Protein AF-A0A2G6R4W9-F1 (afdb_monomer_lite)

Radius of gyration: 12.92 Å; chains: 1; bounding box: 30×24×38 Å

pLDDT: mean 81.12, std 10.58, range [54.19, 94.44]

Secondary structure (DSSP, 8-state):
-----TTSHHHHHHHHS-GGGHHHHHHHHHHHTT--GGG---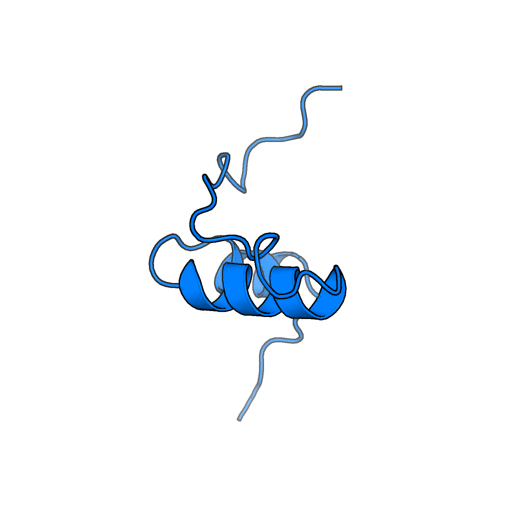------TTSPPP-

Structure (mmCIF, N/CA/C/O backbone):
data_AF-A0A2G6R4W9-F1
#
_entry.id   AF-A0A2G6R4W9-F1
#
loop_
_atom_site.group_PDB
_atom_site.id
_atom_site.type_symbol
_atom_site.label_atom_id
_atom_site.label_alt_id
_atom_site.label_comp_id
_atom_site.label_asym_id
_atom_site.label_entity_id
_atom_site.label_seq_id
_atom_site.pdbx_PDB_ins_code
_atom_site.Cartn_x
_atom_site.Cartn_y
_atom_site.Cartn_z
_atom_site.occupancy
_atom_site.B_iso_or_equiv
_atom_site.auth_seq_id
_atom_site.auth_comp_id
_atom_site.auth_asym_id
_atom_site.auth_atom_id
_atom_site.pdbx_PDB_model_num
ATOM 1 N N . MET A 1 1 ? -0.281 0.181 -25.511 1.00 54.19 1 MET A N 1
ATOM 2 C CA . MET A 1 1 ? 0.411 0.419 -24.222 1.00 54.19 1 MET A CA 1
ATOM 3 C C . MET A 1 1 ? 0.847 -0.921 -23.649 1.00 54.19 1 MET A C 1
ATOM 5 O O . MET A 1 1 ? 0.049 -1.847 -23.688 1.00 54.19 1 MET A O 1
ATOM 9 N N . LYS A 1 2 ? 2.092 -1.051 -23.173 1.00 65.12 2 LYS A N 1
ATOM 10 C CA . LYS A 1 2 ? 2.528 -2.219 -22.389 1.00 65.12 2 LYS A CA 1
ATOM 11 C C . LYS A 1 2 ? 2.390 -1.857 -20.913 1.00 65.12 2 LYS A C 1
ATOM 13 O O . LYS A 1 2 ? 3.066 -0.939 -20.460 1.00 65.12 2 LYS A O 1
ATOM 18 N N . PHE A 1 3 ? 1.496 -2.534 -20.205 1.00 71.44 3 PHE A N 1
ATOM 19 C CA . PHE A 1 3 ? 1.349 -2.388 -18.759 1.00 71.44 3 PHE A CA 1
ATOM 20 C C . PHE A 1 3 ? 2.313 -3.345 -18.062 1.00 71.44 3 PHE A C 1
ATOM 22 O O . PHE A 1 3 ? 2.571 -4.442 -18.561 1.00 71.44 3 PHE A O 1
ATOM 29 N N . ALA A 1 4 ? 2.872 -2.921 -16.933 1.00 64.75 4 ALA A N 1
ATOM 30 C CA . ALA A 1 4 ? 3.623 -3.826 -16.080 1.00 64.75 4 ALA A CA 1
ATOM 31 C C . ALA A 1 4 ? 2.635 -4.814 -15.440 1.00 64.75 4 ALA A C 1
ATOM 33 O O . ALA A 1 4 ? 1.627 -4.383 -14.885 1.00 64.75 4 ALA A O 1
ATOM 34 N N . ASP A 1 5 ? 2.902 -6.118 -15.540 1.00 71.06 5 ASP A N 1
ATOM 35 C CA . ASP A 1 5 ? 2.121 -7.125 -14.819 1.00 71.06 5 ASP A CA 1
ATOM 36 C C . ASP A 1 5 ? 2.536 -7.088 -13.339 1.00 71.06 5 ASP A C 1
ATOM 38 O O . ASP A 1 5 ? 3.686 -7.426 -13.042 1.00 71.06 5 ASP A O 1
ATOM 42 N N . PRO A 1 6 ? 1.654 -6.681 -12.408 1.00 64.00 6 PRO A N 1
ATOM 43 C CA . PRO A 1 6 ? 1.990 -6.572 -10.991 1.00 64.00 6 PRO A CA 1
ATOM 44 C C . PRO A 1 6 ? 2.302 -7.927 -10.339 1.00 64.00 6 PRO A C 1
ATOM 46 O O . PRO A 1 6 ? 2.842 -7.943 -9.238 1.00 64.00 6 PRO A O 1
ATOM 49 N N . LYS A 1 7 ? 2.012 -9.060 -11.002 1.00 74.25 7 LYS A N 1
ATOM 50 C CA . LYS A 1 7 ? 2.453 -10.395 -10.558 1.00 74.25 7 LYS A CA 1
ATOM 51 C C . LYS A 1 7 ? 3.964 -10.599 -10.698 1.00 74.25 7 LYS A C 1
ATOM 53 O O . LYS A 1 7 ? 4.508 -11.533 -10.117 1.00 74.25 7 LYS A O 1
ATOM 58 N N . ASN A 1 8 ? 4.650 -9.755 -11.471 1.00 82.19 8 ASN A N 1
ATOM 59 C CA . ASN A 1 8 ? 6.105 -9.733 -11.535 1.00 82.19 8 ASN A CA 1
ATOM 60 C C . ASN A 1 8 ? 6.666 -8.967 -10.325 1.00 82.19 8 ASN A C 1
ATOM 62 O O . ASN A 1 8 ? 6.339 -7.796 -10.138 1.00 82.19 8 ASN A O 1
ATOM 66 N N . ASP A 1 9 ? 7.564 -9.594 -9.560 1.00 77.12 9 ASP A N 1
ATOM 67 C CA . ASP A 1 9 ? 8.231 -9.004 -8.386 1.00 77.12 9 ASP A CA 1
ATOM 68 C C . ASP A 1 9 ? 8.852 -7.623 -8.679 1.00 77.12 9 ASP A C 1
ATOM 70 O O . ASP A 1 9 ? 8.745 -6.694 -7.880 1.00 77.12 9 ASP A O 1
ATOM 74 N N . LEU A 1 10 ? 9.423 -7.434 -9.875 1.00 77.69 10 LEU A N 1
ATOM 75 C CA . LEU A 1 10 ? 9.994 -6.151 -10.288 1.00 77.69 10 LEU A CA 1
ATOM 76 C C . LEU A 1 10 ? 8.924 -5.068 -10.477 1.00 77.69 10 LEU A C 1
ATOM 78 O O . LEU A 1 10 ? 9.143 -3.910 -10.125 1.00 77.69 10 LEU A O 1
ATOM 82 N N . ALA A 1 11 ? 7.784 -5.422 -11.068 1.00 81.12 11 ALA A N 1
ATOM 83 C CA . ALA A 1 11 ? 6.676 -4.491 -11.249 1.00 81.12 11 ALA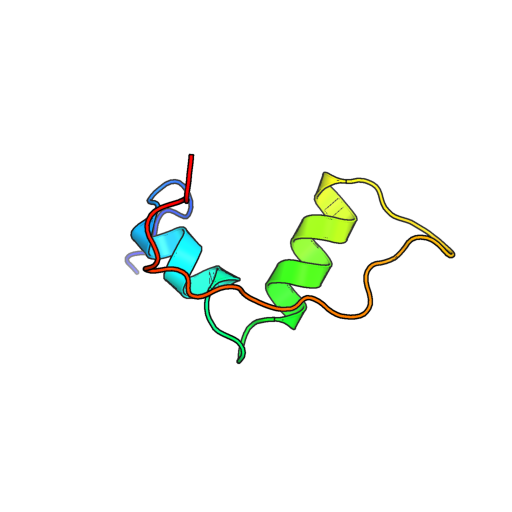 A CA 1
ATOM 84 C C . ALA A 1 11 ? 6.044 -4.145 -9.899 1.00 81.12 11 ALA A C 1
ATOM 86 O O . ALA A 1 11 ? 5.788 -2.973 -9.630 1.00 81.12 11 ALA A O 1
ATOM 87 N N . PHE A 1 12 ? 5.880 -5.145 -9.031 1.00 82.81 12 PHE A N 1
ATOM 88 C CA . PHE A 1 12 ? 5.385 -4.961 -7.676 1.00 82.81 12 PHE A CA 1
ATOM 89 C C . PHE A 1 12 ? 6.275 -3.993 -6.889 1.00 82.81 12 PHE A C 1
ATOM 91 O O . PHE A 1 12 ? 5.791 -2.972 -6.409 1.00 82.81 12 PHE A O 1
ATOM 98 N N . LYS A 1 13 ? 7.592 -4.230 -6.839 1.00 80.62 13 LYS A N 1
ATOM 99 C CA . LYS A 1 13 ? 8.547 -3.338 -6.157 1.00 80.62 13 LYS A CA 1
ATOM 100 C C . LYS A 1 13 ? 8.579 -1.929 -6.748 1.00 80.62 13 LYS A C 1
ATOM 102 O O . LYS A 1 13 ? 8.782 -0.979 -6.008 1.00 80.62 13 LYS A O 1
ATOM 107 N N . LYS A 1 14 ? 8.347 -1.756 -8.051 1.00 80.56 14 LYS A N 1
ATOM 108 C CA . LYS A 1 14 ? 8.261 -0.417 -8.662 1.00 80.56 14 LYS A CA 1
ATOM 109 C C . LYS A 1 14 ? 6.992 0.343 -8.282 1.00 80.56 14 LYS A C 1
ATOM 111 O O . LYS A 1 14 ? 7.041 1.558 -8.157 1.00 80.56 14 LYS A O 1
ATOM 116 N N . ILE A 1 15 ? 5.868 -0.356 -8.142 1.00 80.94 15 ILE A N 1
ATOM 117 C CA . ILE A 1 15 ? 4.576 0.260 -7.810 1.00 80.94 15 ILE A CA 1
ATOM 118 C C . ILE A 1 15 ? 4.463 0.500 -6.299 1.00 80.94 15 ILE A C 1
ATOM 120 O O . ILE A 1 15 ? 3.986 1.547 -5.877 1.00 80.94 15 ILE A O 1
ATOM 124 N N . PHE A 1 16 ? 4.916 -0.460 -5.493 1.00 83.81 16 PHE A N 1
ATOM 125 C CA . PHE A 1 16 ? 4.695 -0.500 -4.046 1.00 83.81 16 PHE A CA 1
ATOM 126 C C . PHE A 1 16 ? 5.959 -0.287 -3.204 1.00 83.81 16 PHE A C 1
ATOM 128 O O . PHE A 1 16 ? 5.855 0.014 -2.021 1.00 83.81 16 PHE A O 1
ATOM 135 N N . GLY A 1 17 ? 7.147 -0.459 -3.781 1.00 78.12 17 GLY A N 1
ATOM 136 C CA . GLY A 1 17 ? 8.437 -0.313 -3.096 1.00 78.12 17 GLY A CA 1
ATOM 137 C C . GLY A 1 17 ? 9.089 1.063 -3.261 1.00 78.12 17 GLY A C 1
ATOM 138 O O . GLY A 1 17 ? 10.255 1.214 -2.903 1.00 78.12 17 GLY A O 1
ATOM 139 N N . ASP A 1 18 ? 8.372 2.047 -3.813 1.00 81.56 18 ASP A N 1
ATOM 140 C CA . ASP A 1 18 ? 8.811 3.445 -3.902 1.00 81.56 18 ASP A CA 1
ATOM 141 C C . ASP A 1 18 ? 8.092 4.279 -2.832 1.00 81.56 18 ASP A C 1
ATOM 143 O O . ASP A 1 18 ? 6.860 4.293 -2.762 1.00 81.56 18 ASP A O 1
ATOM 147 N N . GLU A 1 19 ? 8.851 5.015 -2.016 1.00 81.25 19 GLU A N 1
ATOM 148 C CA . GLU A 1 19 ? 8.290 5.911 -0.999 1.00 81.25 19 GLU A CA 1
ATOM 149 C C . GLU A 1 19 ? 7.382 6.998 -1.592 1.00 81.25 19 GLU A C 1
ATOM 151 O O . GLU A 1 19 ? 6.443 7.445 -0.933 1.00 81.25 19 GLU A O 1
ATOM 156 N N . LYS A 1 20 ? 7.580 7.389 -2.857 1.00 82.69 20 LYS A N 1
ATOM 157 C CA . LYS A 1 20 ? 6.701 8.343 -3.555 1.00 82.69 20 LYS A CA 1
ATOM 158 C C . LYS A 1 20 ? 5.294 7.796 -3.796 1.00 82.69 20 LYS A C 1
ATOM 160 O O . LYS A 1 20 ? 4.368 8.575 -4.005 1.00 82.69 20 LYS A O 1
ATOM 165 N N . HIS A 1 21 ? 5.132 6.473 -3.776 1.00 82.00 21 HIS A N 1
ATOM 166 C CA . HIS A 1 21 ? 3.874 5.767 -4.036 1.00 82.00 21 HIS A CA 1
ATOM 167 C C . HIS A 1 21 ? 3.320 5.060 -2.789 1.00 82.00 21 HIS A C 1
ATOM 169 O O . HIS A 1 21 ? 2.435 4.206 -2.875 1.00 82.00 21 HIS A O 1
ATOM 175 N N . LYS A 1 22 ? 3.797 5.458 -1.604 1.00 85.94 22 LYS A N 1
ATOM 176 C CA . LYS A 1 22 ? 3.406 4.917 -0.296 1.00 85.94 22 LYS A CA 1
ATOM 177 C C . LYS A 1 22 ? 1.891 4.902 -0.059 1.00 85.94 22 LYS A C 1
ATOM 179 O O . LYS A 1 22 ? 1.357 3.950 0.501 1.00 85.94 22 LYS A O 1
ATOM 184 N N . ASN A 1 23 ? 1.178 5.920 -0.536 1.00 89.25 23 ASN A N 1
ATOM 185 C CA . ASN A 1 23 ? -0.280 6.018 -0.441 1.00 89.25 23 ASN A CA 1
ATOM 186 C C . ASN A 1 23 ? -1.014 4.889 -1.191 1.00 89.25 23 ASN A C 1
ATOM 188 O O . ASN A 1 23 ? -2.039 4.403 -0.714 1.00 89.25 23 ASN A O 1
ATOM 192 N N . ILE A 1 24 ? -0.484 4.450 -2.337 1.00 90.00 24 ILE A N 1
ATOM 193 C CA . ILE A 1 24 ? -1.047 3.347 -3.125 1.00 90.00 24 ILE A CA 1
ATOM 194 C C . ILE A 1 24 ? -0.873 2.031 -2.363 1.00 90.00 24 ILE A C 1
ATOM 196 O O . ILE A 1 24 ? -1.820 1.251 -2.271 1.00 90.00 24 ILE A O 1
ATOM 200 N N . LEU A 1 25 ? 0.300 1.811 -1.758 1.00 89.31 25 LEU A N 1
ATOM 201 C CA . LEU A 1 25 ? 0.545 0.645 -0.905 1.00 89.31 25 LEU A CA 1
ATOM 202 C C . LEU A 1 25 ? -0.404 0.617 0.299 1.00 89.31 25 LEU A C 1
ATOM 204 O O . LEU A 1 25 ? -1.014 -0.413 0.568 1.00 89.31 25 LEU A O 1
ATOM 208 N N . ILE A 1 26 ? -0.572 1.747 0.987 1.00 92.56 26 ILE A N 1
ATOM 209 C CA . ILE A 1 26 ? -1.481 1.859 2.135 1.00 92.56 26 ILE A CA 1
ATOM 210 C C . ILE A 1 26 ? -2.924 1.530 1.727 1.00 92.56 26 ILE A C 1
ATOM 212 O O . ILE A 1 26 ? -3.579 0.719 2.378 1.00 92.56 26 ILE A O 1
ATOM 216 N N . SER A 1 27 ? -3.417 2.109 0.627 1.00 92.12 27 SER A N 1
ATOM 217 C CA . SER A 1 27 ? -4.772 1.844 0.125 1.00 92.12 27 SER A CA 1
ATOM 218 C C . SER A 1 27 ? -4.974 0.374 -0.256 1.00 92.12 27 SER A C 1
ATOM 220 O O . SER A 1 27 ? -5.998 -0.220 0.094 1.00 92.12 27 SER A O 1
ATOM 222 N N . PHE A 1 28 ? -3.984 -0.230 -0.918 1.00 91.06 28 PHE A N 1
ATOM 223 C CA . PHE A 1 28 ? -4.003 -1.646 -1.269 1.00 91.06 28 PHE A CA 1
ATOM 224 C C . PHE A 1 28 ? -4.057 -2.540 -0.025 1.00 91.06 28 PHE A C 1
ATOM 226 O O . PHE A 1 28 ? -4.928 -3.403 0.062 1.00 91.06 28 PHE A O 1
ATOM 233 N N . LEU A 1 29 ? -3.183 -2.306 0.959 1.00 91.81 29 LEU A N 1
ATOM 234 C CA . LEU A 1 29 ? -3.142 -3.091 2.196 1.00 91.81 29 LEU A CA 1
ATOM 235 C C . LEU A 1 29 ? -4.434 -2.958 3.001 1.00 91.81 29 LEU A C 1
ATOM 237 O O . LEU A 1 29 ? -4.983 -3.975 3.411 1.00 91.81 29 LEU A O 1
ATOM 241 N N . ASN A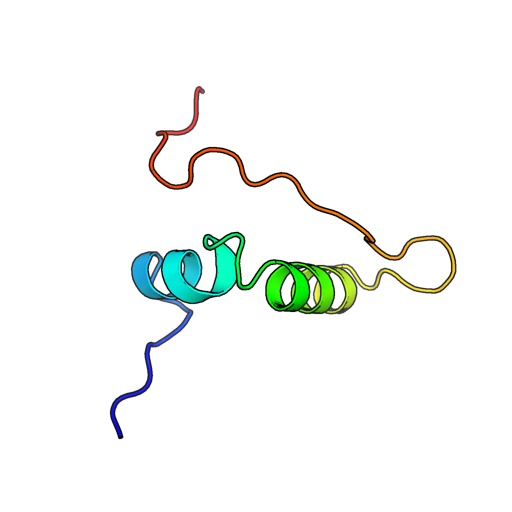 1 30 ? -4.960 -1.740 3.162 1.00 94.44 30 ASN A N 1
ATOM 242 C CA . ASN A 1 30 ? -6.239 -1.531 3.844 1.00 94.44 30 ASN A CA 1
ATOM 243 C C . ASN A 1 30 ? -7.382 -2.298 3.161 1.00 94.44 30 ASN A C 1
ATOM 245 O O . ASN A 1 30 ? -8.225 -2.876 3.841 1.00 94.44 30 ASN A O 1
ATOM 249 N N . SER A 1 31 ? -7.377 -2.364 1.825 1.00 92.69 31 SER A N 1
ATOM 250 C CA . SER A 1 31 ? -8.398 -3.088 1.056 1.00 92.69 31 SER A CA 1
ATOM 251 C C . SER A 1 31 ? -8.257 -4.610 1.162 1.00 92.69 31 SER A C 1
ATOM 253 O O . SER A 1 31 ? -9.254 -5.310 1.300 1.00 92.69 31 SER A O 1
ATOM 255 N N . VAL A 1 32 ? -7.031 -5.138 1.084 1.00 92.19 32 VAL A N 1
ATOM 256 C CA . VAL A 1 32 ? -6.772 -6.591 1.093 1.00 92.19 32 VAL A CA 1
ATOM 257 C C . VAL A 1 32 ? -6.893 -7.191 2.493 1.00 92.19 32 VAL A C 1
ATOM 259 O O . VAL A 1 32 ? -7.331 -8.329 2.629 1.00 92.19 32 VAL A O 1
ATOM 262 N N . LEU A 1 33 ? -6.517 -6.438 3.528 1.00 91.38 33 LEU A N 1
ATOM 263 C CA . LEU A 1 33 ? -6.590 -6.871 4.928 1.00 91.38 33 LEU A CA 1
ATOM 264 C C . LEU A 1 33 ? -7.948 -6.565 5.581 1.00 91.38 33 LEU A C 1
ATOM 266 O O . LEU A 1 33 ? -8.135 -6.860 6.757 1.00 91.38 33 LEU A O 1
ATOM 270 N N . ASP A 1 34 ? -8.880 -5.973 4.827 1.00 92.00 34 ASP A N 1
ATOM 271 C CA . ASP A 1 34 ? -10.185 -5.492 5.295 1.00 92.00 34 ASP A CA 1
ATOM 272 C C . ASP A 1 34 ? -10.097 -4.568 6.525 1.00 92.00 34 ASP A C 1
ATOM 274 O O . ASP A 1 34 ? -10.954 -4.572 7.409 1.00 92.00 34 ASP A O 1
ATOM 278 N N . PHE A 1 35 ? -9.040 -3.756 6.592 1.00 92.69 35 PHE A N 1
ATOM 279 C CA . PHE A 1 35 ? -8.861 -2.785 7.663 1.00 92.69 35 PHE A CA 1
ATOM 280 C C . PHE A 1 35 ? -9.787 -1.590 7.445 1.00 92.69 35 PHE A C 1
ATOM 282 O O . PHE A 1 35 ? -9.671 -0.850 6.467 1.00 92.69 35 PHE A O 1
ATOM 289 N N . LYS A 1 36 ? -10.715 -1.411 8.385 1.00 88.25 36 LYS A N 1
ATOM 290 C CA . LYS A 1 36 ? -11.761 -0.384 8.366 1.00 88.25 36 LYS A CA 1
ATOM 291 C C . LYS A 1 36 ? -11.784 0.392 9.677 1.00 88.25 36 LYS A C 1
ATOM 293 O O . LYS A 1 36 ? -11.176 -0.012 10.671 1.00 88.25 36 LYS A O 1
ATOM 298 N N . ASP A 1 37 ? -12.504 1.508 9.665 1.00 87.75 37 ASP A N 1
ATOM 299 C CA . ASP A 1 37 ? -12.727 2.369 10.825 1.00 87.75 37 ASP A CA 1
ATOM 300 C C . ASP A 1 37 ? -11.406 2.769 11.506 1.00 87.75 37 ASP A C 1
ATOM 302 O O . ASP A 1 37 ? -10.541 3.386 10.888 1.00 87.75 37 ASP A O 1
ATOM 306 N N . ASN A 1 38 ? -11.227 2.393 12.772 1.00 87.75 38 ASN A N 1
ATOM 307 C CA . ASN A 1 38 ? -10.055 2.741 13.573 1.00 87.75 38 ASN A CA 1
ATOM 308 C C . ASN A 1 38 ? -8.824 1.858 13.295 1.00 87.75 38 ASN A C 1
ATOM 310 O O . ASN A 1 38 ? -7.781 2.075 13.906 1.00 87.75 38 ASN A O 1
ATOM 314 N N . PHE A 1 39 ? -8.931 0.864 12.407 1.00 88.75 39 PHE A N 1
ATOM 315 C CA . PHE A 1 39 ? -7.846 -0.075 12.095 1.00 88.75 39 PHE A CA 1
ATOM 316 C C . PHE A 1 39 ? -7.111 0.251 10.793 1.00 88.75 39 PHE A C 1
ATOM 318 O O . PHE A 1 39 ? -6.242 -0.510 10.373 1.00 88.75 39 PHE A O 1
ATOM 325 N N . VAL A 1 40 ? -7.437 1.374 10.148 1.00 93.81 40 VAL A N 1
ATOM 326 C CA . VAL A 1 40 ? -6.789 1.780 8.900 1.00 93.81 40 VAL A CA 1
ATOM 327 C C . VAL A 1 40 ? -5.308 2.095 9.115 1.00 93.81 40 VAL A C 1
ATOM 329 O O . VAL A 1 40 ? -4.911 2.807 10.038 1.00 93.81 40 VAL A O 1
ATOM 332 N N . ILE A 1 41 ? -4.475 1.592 8.213 1.00 93.50 41 ILE A N 1
ATOM 333 C CA . ILE A 1 41 ? -3.065 1.953 8.124 1.00 93.50 41 ILE A CA 1
ATOM 334 C C . ILE A 1 41 ? -2.978 3.411 7.676 1.00 93.50 41 ILE A C 1
ATOM 336 O O . ILE A 1 41 ? -3.557 3.787 6.655 1.00 93.50 41 ILE A O 1
ATOM 340 N N . VAL A 1 42 ? -2.227 4.212 8.430 1.00 92.38 42 VAL A N 1
ATOM 341 C CA . VAL A 1 42 ? -1.961 5.632 8.140 1.00 92.38 42 VAL A CA 1
ATOM 342 C C . VAL A 1 42 ? -0.528 5.881 7.672 1.00 92.38 42 VAL A C 1
ATOM 344 O O . VAL A 1 42 ? -0.274 6.869 6.991 1.00 92.38 42 VAL A O 1
ATOM 347 N N . ASP A 1 43 ? 0.401 4.980 8.000 1.00 91.06 43 ASP A N 1
ATOM 348 C CA . ASP A 1 43 ? 1.804 5.060 7.597 1.00 91.06 43 ASP A CA 1
ATOM 349 C C . ASP A 1 43 ? 2.449 3.664 7.522 1.00 91.06 43 ASP A C 1
ATOM 351 O O . ASP A 1 43 ? 2.008 2.737 8.202 1.00 91.06 43 ASP A O 1
ATOM 355 N N . VAL A 1 44 ? 3.486 3.508 6.689 1.00 87.62 44 VAL A N 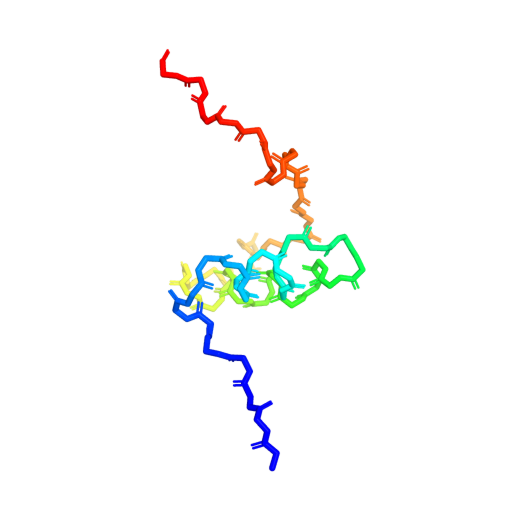1
ATOM 356 C CA . VAL A 1 44 ? 4.229 2.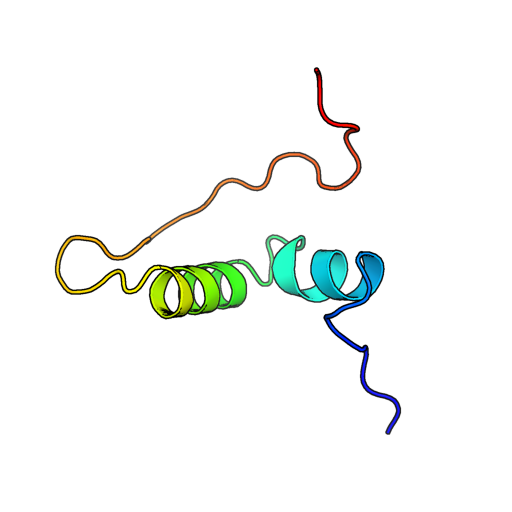244 6.493 1.00 87.62 44 VAL A CA 1
ATOM 357 C C . VAL A 1 44 ? 5.719 2.489 6.261 1.00 87.62 44 VAL A C 1
ATOM 359 O O . VAL A 1 44 ? 6.091 3.158 5.316 1.00 87.62 44 VAL A O 1
ATOM 362 N N . SER A 1 45 ? 6.633 1.919 7.032 1.00 87.19 45 SER A N 1
ATOM 363 C CA . SER A 1 45 ? 8.064 2.054 6.708 1.00 87.19 45 SER A CA 1
ATOM 364 C C . SER A 1 45 ? 8.496 0.960 5.736 1.00 87.19 45 SER A C 1
ATOM 366 O O . SER A 1 45 ? 8.358 -0.226 6.039 1.00 87.19 45 SER A O 1
ATOM 368 N N . LEU A 1 46 ? 9.032 1.339 4.574 1.00 83.06 46 LEU A N 1
ATOM 369 C CA . LEU A 1 46 ? 9.597 0.374 3.636 1.00 83.06 46 LEU A CA 1
ATOM 370 C C . LEU A 1 46 ? 10.997 -0.025 4.106 1.00 83.06 46 LEU A C 1
ATOM 372 O O . LEU A 1 46 ? 11.929 0.778 4.096 1.00 83.06 46 LEU A O 1
ATOM 376 N N . ALA A 1 47 ? 11.161 -1.286 4.501 1.00 79.94 47 ALA A N 1
ATOM 377 C CA . ALA A 1 47 ? 12.491 -1.876 4.581 1.00 79.94 47 ALA A CA 1
ATOM 378 C C . ALA A 1 47 ? 13.106 -1.913 3.173 1.00 79.94 47 ALA A C 1
ATOM 380 O O . ALA A 1 47 ? 12.373 -2.018 2.188 1.00 79.94 47 ALA A O 1
ATOM 381 N N . ASN A 1 48 ? 14.438 -1.832 3.069 1.00 73.81 48 ASN A N 1
ATOM 382 C CA . ASN A 1 48 ? 15.132 -1.831 1.779 1.00 73.81 48 ASN A CA 1
ATOM 383 C C . ASN A 1 48 ? 14.610 -2.983 0.889 1.00 73.81 48 ASN A C 1
ATOM 385 O O . ASN A 1 48 ? 14.852 -4.148 1.215 1.00 73.81 48 ASN A O 1
ATOM 389 N N . PRO A 1 49 ? 13.925 -2.692 -0.235 1.00 63.44 49 PRO A N 1
ATOM 390 C CA . PRO A 1 49 ? 13.243 -3.712 -1.035 1.00 63.44 49 PRO A CA 1
ATOM 391 C C . PRO A 1 49 ? 14.214 -4.646 -1.776 1.00 63.44 49 PRO A C 1
ATOM 393 O O . PRO A 1 49 ? 13.793 -5.654 -2.350 1.00 63.44 49 PRO A O 1
ATOM 396 N N . TYR A 1 50 ? 15.511 -4.318 -1.767 1.00 67.19 50 TYR A N 1
ATOM 397 C CA . TYR A 1 50 ? 16.599 -5.128 -2.312 1.00 67.19 50 TYR A CA 1
ATOM 398 C C . TYR A 1 50 ? 17.385 -5.881 -1.234 1.00 67.19 50 TYR A C 1
ATOM 400 O O . TYR A 1 50 ? 18.314 -6.617 -1.566 1.00 67.19 50 TYR A O 1
ATOM 408 N N . GLN A 1 51 ? 17.045 -5.723 0.051 1.00 67.62 51 GLN A N 1
ATOM 409 C CA . GLN A 1 51 ? 17.625 -6.569 1.087 1.00 67.62 51 GLN A CA 1
ATOM 410 C C . GLN A 1 51 ? 17.029 -7.971 1.001 1.00 67.62 51 GLN A C 1
ATOM 412 O O . GLN A 1 51 ? 15.816 -8.164 1.032 1.00 67.62 51 GLN A O 1
ATOM 417 N N . ILE A 1 52 ? 17.918 -8.957 0.931 1.00 63.03 52 ILE A N 1
ATOM 418 C CA . ILE A 1 52 ? 17.566 -10.366 1.073 1.00 63.03 52 ILE A CA 1
ATOM 419 C C . ILE A 1 52 ? 17.009 -10.560 2.497 1.00 63.03 52 ILE A C 1
ATOM 421 O O . ILE 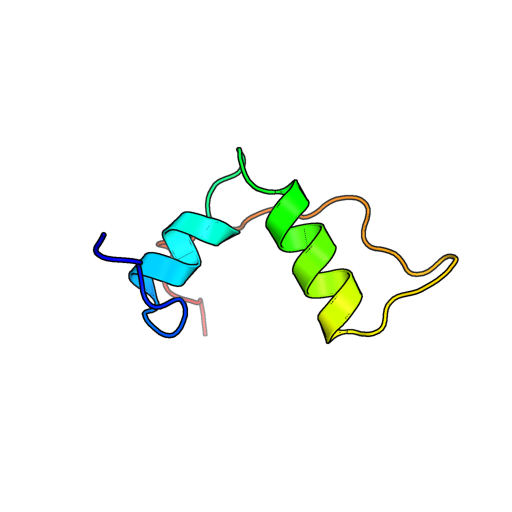A 1 52 ? 17.629 -10.052 3.443 1.00 63.03 52 ILE A O 1
ATOM 425 N N . PRO A 1 53 ? 15.866 -11.253 2.676 1.00 61.31 53 PRO A N 1
ATOM 426 C CA . PRO A 1 53 ? 15.317 -11.527 3.999 1.00 61.31 53 PRO A CA 1
ATOM 427 C C . PRO A 1 53 ? 16.374 -12.201 4.875 1.00 61.31 53 PRO A C 1
ATOM 429 O O . PRO A 1 53 ? 17.005 -13.171 4.453 1.00 61.31 53 PRO A O 1
ATOM 432 N N . LYS A 1 54 ? 16.582 -11.686 6.090 1.00 66.62 54 LYS A N 1
ATOM 433 C CA . LYS A 1 54 ? 17.343 -12.420 7.103 1.00 66.62 54 LYS A CA 1
ATOM 434 C C . LYS A 1 54 ? 16.431 -13.527 7.630 1.00 66.62 54 LYS A C 1
ATOM 436 O O . LYS A 1 54 ? 15.360 -13.219 8.146 1.00 66.62 54 LYS A O 1
ATOM 441 N N . ILE A 1 55 ? 16.846 -14.771 7.406 1.00 62.97 55 ILE A N 1
ATOM 442 C CA . ILE A 1 55 ? 16.222 -15.998 7.918 1.00 62.97 55 ILE A CA 1
ATOM 443 C C . ILE A 1 55 ? 16.721 -16.254 9.336 1.00 62.97 55 ILE A C 1
ATOM 445 O O . ILE A 1 55 ? 17.934 -16.019 9.558 1.00 62.97 55 ILE A O 1
#

Foldseek 3Di:
DDDDDCVDLVNVCVQPVDPVNVVVVQVVCCVVVVQDDPRRDPGDDRDNSPDDDDD

Sequence (55 aa):
MKFADPKNDLAFKKIFGDEKHKNILISFLNSVLDFKDNFVIVDVSLANPYQIPKI